Protein AF-A0A7V7E9G3-F1 (afdb_monomer_lite)

Foldseek 3Di:
DFPDDDDPVPDPPDPVLSVLVVVLSVLNRVLVVCVVVVHDPVVNVVSVVVSVVSVVVSVVVVVVVCVVVVNPPD

Radius of gyration: 14.63 Å; chains: 1; bounding box: 33×21×40 Å

Sequence (74 aa):
MPLLQWESLYSVGNEVLDGDHQGLFADLNELWRQIEQQAEAVDLLTALAQVQLSMEAHFTREEDVLRRLNYPLT

Secondary structure (DSSP, 8-state):
--S----GGG--S-HHHHHHHHHHHHHHHHHHHHHHTT--HHHHHHHHHHHHHHHHHHHHHHHHHHHHTT-TT-

pLDDT: mean 95.63, std 6.32, range [56.72, 98.44]

Structure (mmCIF, N/CA/C/O backbone):
data_AF-A0A7V7E9G3-F1
#
_entry.id   AF-A0A7V7E9G3-F1
#
loop_
_atom_site.group_PDB
_atom_site.id
_atom_site.type_symbol
_atom_site.label_atom_id
_atom_site.label_alt_id
_atom_site.label_comp_id
_atom_site.label_asym_id
_atom_site.label_entity_id
_atom_site.label_seq_id
_atom_site.pdbx_PDB_ins_code
_atom_site.Cartn_x
_atom_site.Cartn_y
_atom_site.Cartn_z
_atom_site.occupancy
_atom_site.B_iso_or_equiv
_atom_site.auth_seq_id
_atom_site.auth_comp_id
_atom_site.auth_asym_id
_atom_site.auth_atom_id
_atom_site.pdbx_PDB_model_num
ATOM 1 N N . MET A 1 1 ? -15.365 -7.628 6.550 1.00 77.75 1 MET A N 1
ATOM 2 C CA . MET A 1 1 ? -15.077 -7.877 5.111 1.00 77.75 1 MET A CA 1
ATOM 3 C C . MET A 1 1 ? -13.757 -7.190 4.806 1.00 77.75 1 MET A C 1
ATOM 5 O O . MET A 1 1 ? -13.503 -6.192 5.470 1.00 77.75 1 MET A O 1
ATOM 9 N N . PRO A 1 2 ? -12.906 -7.682 3.890 1.00 88.12 2 PRO A N 1
ATOM 10 C CA . PRO A 1 2 ? -11.694 -6.939 3.558 1.00 88.12 2 PRO A CA 1
ATOM 11 C C . PRO A 1 2 ? -12.076 -5.611 2.887 1.00 88.12 2 PRO A C 1
ATOM 13 O O . PRO A 1 2 ? -13.021 -5.574 2.096 1.00 88.12 2 PRO A O 1
ATOM 16 N N . LEU A 1 3 ? -11.358 -4.541 3.224 1.00 95.50 3 LEU A N 1
ATOM 17 C CA . LEU A 1 3 ? -11.488 -3.228 2.589 1.00 95.50 3 LEU A CA 1
ATOM 18 C C . LEU A 1 3 ? -11.089 -3.290 1.112 1.00 95.50 3 LEU A C 1
ATOM 20 O O . LEU A 1 3 ? -11.736 -2.681 0.265 1.00 95.50 3 LEU A O 1
ATOM 24 N N . LEU A 1 4 ? -10.026 -4.039 0.821 1.00 97.06 4 LEU A N 1
ATOM 25 C CA . LEU A 1 4 ? -9.426 -4.201 -0.496 1.00 97.06 4 LEU A CA 1
ATOM 26 C C . LEU A 1 4 ? -9.320 -5.682 -0.848 1.00 97.06 4 LEU A C 1
ATOM 28 O O . LEU A 1 4 ? -8.962 -6.512 -0.013 1.00 97.06 4 LEU A O 1
ATOM 32 N N . GLN A 1 5 ? -9.580 -6.020 -2.105 1.00 97.00 5 GLN A N 1
ATOM 33 C CA . GLN A 1 5 ? -9.332 -7.355 -2.642 1.00 97.00 5 GLN A CA 1
ATOM 34 C C . GLN A 1 5 ? -8.398 -7.233 -3.834 1.00 97.00 5 GLN A C 1
ATOM 36 O O . GLN A 1 5 ? -8.574 -6.358 -4.676 1.00 97.00 5 GLN A O 1
ATOM 41 N N . TRP A 1 6 ? -7.382 -8.092 -3.875 1.00 97.50 6 TRP A N 1
ATOM 42 C CA . TRP A 1 6 ? -6.480 -8.141 -5.013 1.00 97.50 6 TRP A CA 1
ATOM 43 C C . TRP A 1 6 ? -7.208 -8.708 -6.232 1.00 97.50 6 TRP A C 1
ATOM 45 O O . TRP A 1 6 ? -7.833 -9.766 -6.163 1.00 97.50 6 TRP A O 1
ATOM 55 N N . GLU A 1 7 ? -7.075 -8.019 -7.356 1.00 97.31 7 GLU A N 1
ATOM 56 C CA . GLU A 1 7 ? -7.595 -8.414 -8.656 1.00 97.31 7 GLU A CA 1
ATOM 57 C C . GLU A 1 7 ? -6.476 -8.341 -9.693 1.00 97.31 7 GLU A C 1
ATOM 59 O O . GLU A 1 7 ? -5.542 -7.546 -9.572 1.00 97.31 7 GLU A O 1
ATOM 64 N N . SER A 1 8 ? -6.588 -9.130 -10.763 1.00 96.06 8 SER A N 1
ATOM 65 C CA . SER A 1 8 ? -5.580 -9.165 -11.829 1.00 96.06 8 SER A CA 1
ATOM 66 C C . SER A 1 8 ? -5.366 -7.815 -12.521 1.00 96.06 8 SER A C 1
ATOM 68 O O . SER A 1 8 ? -4.340 -7.636 -13.165 1.00 96.06 8 SER A O 1
ATOM 70 N N . LEU A 1 9 ? -6.311 -6.873 -12.403 1.00 97.69 9 LEU A N 1
ATOM 71 C CA . LEU A 1 9 ? -6.190 -5.531 -12.985 1.00 97.69 9 LEU A CA 1
ATOM 72 C C . LEU A 1 9 ? -5.052 -4.716 -12.352 1.00 97.69 9 LEU A C 1
ATOM 74 O O . LEU A 1 9 ? -4.506 -3.842 -13.016 1.00 97.69 9 LEU A O 1
ATOM 78 N N . TYR A 1 10 ? -4.703 -4.994 -11.092 1.00 97.44 10 TYR A N 1
ATOM 79 C CA . TYR A 1 10 ? -3.655 -4.269 -10.369 1.00 97.44 10 TYR A CA 1
ATOM 80 C C . TYR A 1 10 ? -2.248 -4.792 -10.668 1.00 97.44 10 TYR A C 1
ATOM 82 O O . TYR A 1 10 ? -1.276 -4.128 -10.325 1.00 97.44 10 TYR A O 1
ATOM 90 N N . SER A 1 11 ? -2.133 -5.963 -11.303 1.00 97.81 11 SER A N 1
ATOM 91 C CA . SER A 1 11 ? -0.839 -6.532 -11.669 1.00 97.81 11 SER A CA 1
ATOM 92 C C . SER A 1 11 ? -0.121 -5.639 -12.677 1.00 97.81 11 SER A C 1
ATOM 94 O O . SER A 1 11 ? -0.687 -5.245 -13.700 1.00 97.81 11 SER A O 1
ATOM 96 N N . VAL A 1 12 ? 1.158 -5.379 -12.415 1.00 96.19 12 VAL A N 1
ATOM 97 C CA . VAL A 1 12 ? 2.071 -4.687 -13.336 1.00 96.19 12 VAL A CA 1
ATOM 98 C C . VAL A 1 12 ? 2.924 -5.670 -14.145 1.00 96.19 12 VAL A C 1
ATOM 100 O O . VAL A 1 12 ? 3.841 -5.267 -14.862 1.00 96.19 12 VAL A O 1
ATOM 103 N N . GLY A 1 13 ? 2.636 -6.973 -14.048 1.00 96.12 13 GLY A 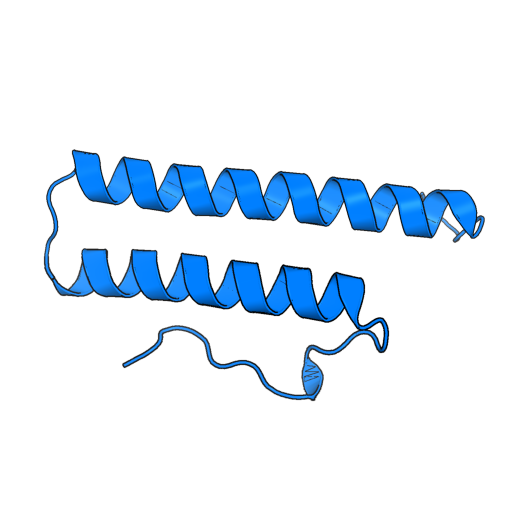N 1
ATOM 104 C CA . GLY A 1 13 ? 3.353 -8.031 -14.763 1.00 96.12 13 GLY A CA 1
ATOM 105 C C . GLY A 1 13 ? 4.754 -8.321 -14.215 1.00 96.12 13 GLY A C 1
ATOM 106 O O . GLY A 1 13 ? 5.537 -9.006 -14.873 1.00 96.12 13 GLY A O 1
ATOM 107 N N . ASN A 1 14 ? 5.081 -7.810 -13.026 1.00 95.50 14 ASN A N 1
ATOM 108 C CA . ASN A 1 14 ? 6.316 -8.107 -12.313 1.00 95.50 14 ASN A CA 1
ATOM 109 C C . ASN A 1 14 ? 5.965 -8.769 -10.980 1.00 95.50 14 ASN A C 1
ATOM 111 O O . ASN A 1 14 ? 5.492 -8.098 -10.071 1.00 95.50 14 ASN A O 1
ATOM 115 N N . GLU A 1 15 ? 6.239 -10.070 -10.854 1.00 96.44 15 GLU A N 1
ATOM 116 C CA . GLU A 1 15 ? 5.848 -10.872 -9.683 1.00 96.44 15 GLU A CA 1
ATOM 117 C C . GLU A 1 15 ? 6.351 -10.304 -8.348 1.00 96.44 15 GLU A C 1
ATOM 119 O O . GLU A 1 15 ? 5.681 -10.444 -7.328 1.00 96.44 15 GLU A O 1
ATOM 124 N N . VAL A 1 16 ? 7.517 -9.648 -8.340 1.00 95.62 16 VAL A N 1
ATOM 125 C CA . VAL A 1 16 ? 8.071 -9.049 -7.120 1.00 95.62 16 VAL A CA 1
ATOM 126 C C . VAL A 1 16 ? 7.283 -7.800 -6.728 1.00 95.62 16 VAL A C 1
ATOM 128 O O . VAL A 1 16 ? 6.944 -7.644 -5.560 1.00 95.62 16 VAL A O 1
ATOM 131 N N . LEU A 1 17 ? 6.971 -6.929 -7.692 1.00 96.69 17 LEU A N 1
ATOM 132 C CA . LEU A 1 17 ? 6.201 -5.707 -7.430 1.00 96.69 17 LEU A CA 1
ATOM 133 C C . LEU A 1 17 ? 4.737 -6.024 -7.103 1.00 96.69 17 LEU A C 1
ATOM 135 O O . LEU A 1 17 ? 4.189 -5.461 -6.162 1.00 96.69 17 LEU A O 1
ATOM 139 N N . ASP A 1 18 ? 4.146 -6.995 -7.801 1.00 98.00 18 ASP A N 1
ATOM 140 C CA . ASP A 1 18 ? 2.801 -7.495 -7.503 1.00 98.00 18 ASP A CA 1
ATOM 141 C C . ASP A 1 18 ? 2.737 -8.111 -6.094 1.00 98.00 18 ASP A C 1
ATOM 143 O O . ASP A 1 18 ? 1.739 -7.964 -5.389 1.00 98.00 18 ASP A O 1
ATOM 147 N 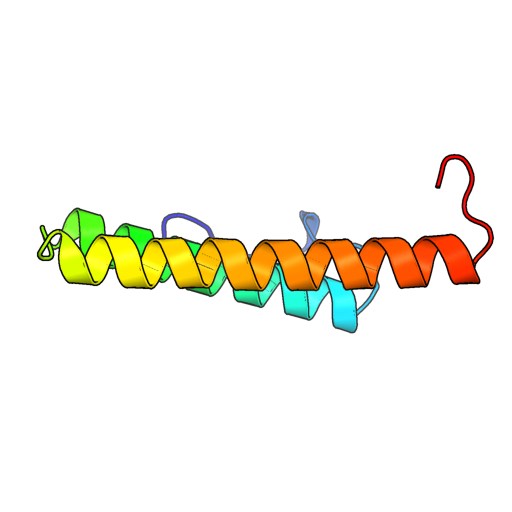N . GLY A 1 19 ? 3.808 -8.789 -5.664 1.00 97.81 19 GLY A N 1
ATOM 148 C CA . GLY A 1 19 ? 3.950 -9.294 -4.299 1.00 97.81 19 GLY A CA 1
ATOM 149 C C . GLY A 1 19 ? 3.985 -8.172 -3.258 1.00 97.81 19 GLY A C 1
ATOM 150 O O . GLY A 1 19 ? 3.297 -8.266 -2.240 1.00 97.81 19 GLY A O 1
ATOM 151 N N . ASP A 1 20 ? 4.722 -7.090 -3.531 1.00 97.88 20 ASP A N 1
ATOM 152 C CA . ASP A 1 20 ? 4.742 -5.904 -2.668 1.00 97.88 20 ASP A CA 1
ATOM 153 C C . ASP A 1 20 ? 3.343 -5.250 -2.590 1.00 97.88 20 ASP A C 1
ATOM 155 O O . ASP A 1 20 ? 2.878 -4.920 -1.495 1.00 97.88 20 ASP A O 1
ATOM 159 N N . HIS A 1 21 ? 2.617 -5.129 -3.712 1.00 98.25 21 HIS A N 1
ATOM 160 C CA . HIS A 1 21 ? 1.245 -4.599 -3.713 1.00 98.25 21 HIS A CA 1
ATOM 161 C C . HIS A 1 21 ? 0.276 -5.475 -2.912 1.00 98.25 21 HIS A C 1
ATOM 163 O O . HIS A 1 21 ? -0.514 -4.960 -2.121 1.00 98.25 21 HIS A O 1
ATOM 169 N N . GLN A 1 22 ? 0.334 -6.799 -3.080 1.00 97.81 22 GLN A N 1
ATOM 170 C CA . GLN A 1 22 ? -0.493 -7.735 -2.311 1.00 97.81 22 GLN A CA 1
ATOM 171 C C . GLN A 1 22 ? -0.197 -7.651 -0.808 1.00 97.81 22 GLN A C 1
ATOM 173 O O . GLN A 1 22 ? -1.126 -7.707 0.001 1.00 97.81 22 GLN A O 1
ATOM 178 N N . GLY A 1 23 ? 1.075 -7.470 -0.434 1.00 97.62 23 GLY A N 1
ATOM 179 C CA . GLY A 1 23 ? 1.483 -7.202 0.944 1.00 97.62 23 GLY A CA 1
ATOM 180 C C . GLY A 1 23 ? 0.847 -5.923 1.492 1.00 97.62 23 GLY A C 1
ATOM 181 O O . GLY A 1 23 ? 0.207 -5.957 2.541 1.00 97.62 23 GLY A O 1
ATOM 182 N N . LEU A 1 24 ? 0.911 -4.823 0.737 1.00 98.06 24 LEU A N 1
ATOM 183 C CA . LEU A 1 24 ? 0.275 -3.559 1.121 1.00 98.06 24 LEU A CA 1
ATOM 184 C C . LEU A 1 24 ? -1.251 -3.696 1.275 1.00 98.06 24 LEU A C 1
ATOM 186 O O . LEU A 1 24 ? -1.835 -3.136 2.202 1.00 98.06 24 LEU A O 1
ATOM 190 N N . PHE A 1 25 ? -1.908 -4.474 0.409 1.00 98.12 25 PHE A N 1
ATOM 191 C CA . PHE A 1 25 ? -3.339 -4.774 0.535 1.00 98.12 25 PHE A CA 1
ATOM 192 C C . PHE A 1 25 ? -3.635 -5.541 1.828 1.00 98.12 25 PHE A C 1
ATOM 194 O O . PHE A 1 25 ? -4.638 -5.262 2.487 1.00 98.12 25 PHE A O 1
ATOM 201 N N . ALA A 1 26 ? -2.785 -6.499 2.202 1.00 97.88 26 ALA A N 1
ATOM 202 C CA . ALA A 1 26 ? -2.927 -7.236 3.451 1.00 97.88 26 ALA A CA 1
ATOM 203 C C . ALA A 1 26 ? -2.781 -6.312 4.672 1.00 97.88 26 ALA A C 1
ATOM 205 O O . ALA A 1 26 ? -3.641 -6.348 5.553 1.00 97.88 26 ALA A O 1
ATOM 206 N N . ASP A 1 27 ? -1.779 -5.430 4.680 1.00 98.25 27 ASP A N 1
ATOM 207 C CA . ASP A 1 27 ? -1.555 -4.475 5.774 1.00 98.25 27 ASP A CA 1
ATOM 208 C C . ASP A 1 27 ? -2.721 -3.481 5.917 1.00 98.25 27 ASP A C 1
ATOM 210 O O . ASP A 1 27 ? -3.204 -3.224 7.021 1.00 98.25 27 ASP A O 1
ATOM 214 N N . LEU A 1 28 ? -3.242 -2.967 4.797 1.00 98.31 28 LEU A N 1
ATOM 215 C CA . LEU A 1 28 ? -4.407 -2.074 4.788 1.00 98.31 28 LEU A CA 1
ATOM 216 C C . LEU A 1 28 ? -5.685 -2.778 5.256 1.00 98.31 28 LEU A C 1
ATOM 218 O O . LEU A 1 28 ? -6.4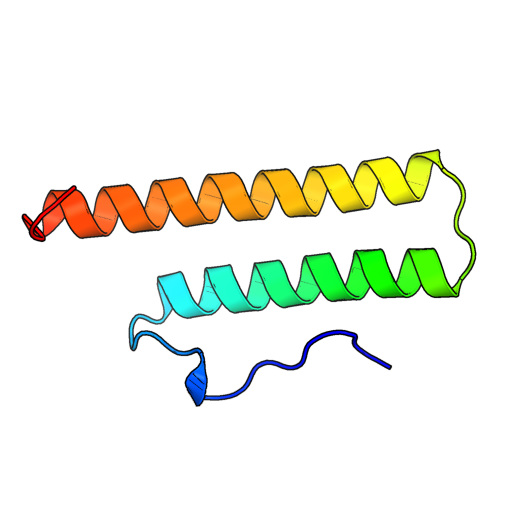91 -2.188 5.978 1.00 98.31 28 LEU A O 1
ATOM 222 N N . ASN A 1 29 ? -5.877 -4.039 4.869 1.00 98.31 29 ASN A N 1
ATOM 223 C CA . ASN A 1 29 ? -7.003 -4.843 5.335 1.00 98.31 29 ASN A CA 1
ATOM 224 C C . ASN A 1 29 ? -6.919 -5.142 6.832 1.00 98.31 29 ASN A C 1
ATOM 226 O O . ASN A 1 29 ? -7.950 -5.162 7.505 1.00 98.31 29 ASN A O 1
ATOM 230 N N . GLU A 1 30 ? -5.717 -5.360 7.357 1.00 97.75 30 GLU A N 1
ATOM 231 C CA . GLU A 1 30 ? -5.497 -5.565 8.784 1.00 97.75 30 GLU A CA 1
ATOM 232 C C . GLU A 1 30 ? -5.770 -4.283 9.578 1.00 97.75 30 GLU A C 1
ATOM 234 O O . GLU A 1 30 ? -6.522 -4.319 10.553 1.00 97.75 30 GLU A O 1
ATOM 239 N N . LEU A 1 31 ? -5.265 -3.134 9.118 1.00 98.25 31 LEU A N 1
ATOM 240 C CA . LEU A 1 31 ? -5.602 -1.835 9.703 1.00 98.25 31 LEU A CA 1
ATOM 241 C C . LEU A 1 31 ? -7.120 -1.598 9.689 1.00 98.25 31 LEU A C 1
ATOM 243 O O . LEU A 1 31 ? -7.702 -1.227 10.708 1.00 98.25 31 LEU A O 1
ATOM 247 N N . TRP A 1 32 ? -7.784 -1.865 8.560 1.00 98.12 32 TRP A N 1
ATOM 248 C CA . TRP A 1 32 ? -9.239 -1.753 8.452 1.00 98.12 32 TRP A CA 1
ATOM 249 C C . TRP A 1 32 ? -9.966 -2.648 9.457 1.00 98.12 32 TRP A C 1
ATOM 251 O O . TRP A 1 32 ? -10.872 -2.191 10.153 1.00 98.12 32 TRP A O 1
ATOM 261 N N . ARG A 1 33 ? -9.540 -3.907 9.584 1.00 97.81 33 ARG A N 1
ATOM 262 C CA . ARG A 1 33 ? -10.104 -4.858 10.546 1.00 97.81 33 ARG A CA 1
ATOM 263 C C . ARG A 1 33 ? -9.978 -4.343 11.980 1.00 97.81 33 ARG A C 1
ATOM 265 O O . ARG A 1 33 ? -10.920 -4.486 12.757 1.00 97.81 33 ARG A O 1
ATOM 272 N N . GLN A 1 34 ? -8.843 -3.746 12.338 1.00 98.06 34 GLN A N 1
ATOM 273 C CA . GLN A 1 34 ? -8.635 -3.161 13.665 1.00 98.06 34 GLN A CA 1
ATOM 274 C C . GLN A 1 34 ? -9.534 -1.939 13.904 1.00 98.06 34 GLN A C 1
ATOM 276 O O . GLN A 1 34 ? -10.099 -1.803 14.989 1.00 98.06 34 GLN A O 1
ATOM 281 N N . ILE A 1 35 ? -9.742 -1.101 12.883 1.00 97.62 35 ILE A N 1
ATOM 282 C CA . ILE A 1 35 ? -10.691 0.022 12.938 1.00 97.62 35 ILE A CA 1
ATOM 283 C C . ILE A 1 35 ? -12.124 -0.489 13.150 1.00 97.62 35 ILE A C 1
ATOM 285 O O . ILE A 1 35 ? -12.818 -0.001 14.042 1.00 97.62 35 ILE A O 1
ATOM 289 N N . GLU A 1 36 ? -12.565 -1.498 12.388 1.00 97.88 36 GLU A N 1
ATOM 290 C CA . GLU A 1 36 ? -13.901 -2.102 12.538 1.00 97.88 36 GLU A CA 1
ATOM 291 C C . GLU A 1 36 ? -14.118 -2.692 13.941 1.00 97.88 36 GLU A C 1
ATOM 293 O O . GLU A 1 36 ? -15.232 -2.668 14.466 1.00 97.88 36 GLU A O 1
ATOM 298 N N . GLN A 1 37 ? -13.052 -3.202 14.560 1.00 97.25 37 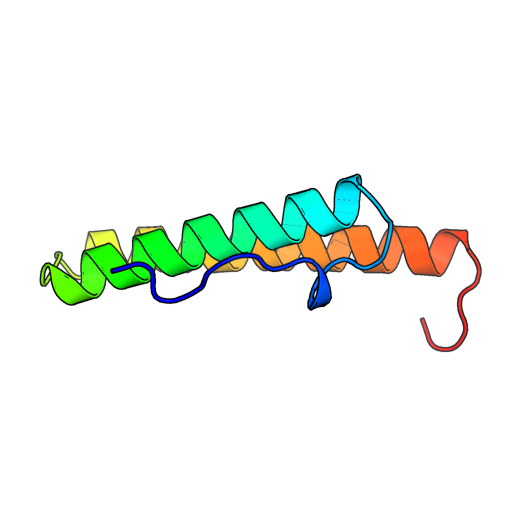GLN A N 1
ATOM 299 C CA . GLN A 1 37 ? -13.079 -3.780 15.904 1.00 97.25 37 GLN A CA 1
ATOM 300 C C . GLN A 1 37 ? -12.903 -2.759 17.028 1.00 97.25 37 GLN A C 1
ATOM 302 O O . GLN A 1 37 ? -12.926 -3.156 18.190 1.00 97.25 37 GLN A O 1
ATOM 307 N N . GLN A 1 38 ? -12.765 -1.470 16.701 1.00 97.81 38 GLN A N 1
ATOM 308 C CA . GLN A 1 38 ? -12.516 -0.406 17.677 1.00 97.81 38 GLN A CA 1
ATOM 309 C C . GLN A 1 38 ? -11.284 -0.711 18.542 1.00 97.81 38 GLN A C 1
ATOM 311 O O . GLN A 1 38 ? -11.322 -0.561 19.762 1.00 97.81 38 GLN A O 1
ATOM 316 N N . ALA A 1 39 ? -10.208 -1.181 17.902 1.00 97.88 39 ALA A N 1
ATOM 317 C CA . ALA A 1 39 ? -8.942 -1.440 18.573 1.00 97.88 39 ALA A CA 1
ATOM 318 C C . ALA A 1 39 ? -8.405 -0.180 19.267 1.00 97.88 39 ALA A C 1
ATOM 320 O O . ALA A 1 39 ? -8.733 0.956 18.905 1.00 97.88 39 ALA A O 1
ATOM 321 N N . GLU A 1 40 ? -7.549 -0.392 20.262 1.00 98.38 40 GLU A N 1
ATOM 322 C CA . GLU A 1 40 ? -6.925 0.697 20.998 1.00 98.38 40 GLU A CA 1
ATOM 323 C C . GLU A 1 40 ? -6.044 1.547 20.076 1.00 98.38 40 GLU A C 1
ATOM 325 O O . GLU A 1 40 ? -5.459 1.069 19.101 1.00 98.38 40 GLU A O 1
ATOM 330 N N . ALA A 1 41 ? -5.893 2.828 20.417 1.00 97.88 41 ALA A N 1
ATOM 331 C CA . ALA A 1 41 ? -5.125 3.768 19.600 1.00 97.88 41 ALA A CA 1
ATOM 332 C C . ALA A 1 41 ? -3.675 3.307 19.358 1.00 97.88 41 ALA A C 1
ATOM 334 O O . ALA A 1 41 ? -3.114 3.583 18.301 1.00 97.88 41 ALA A O 1
ATOM 335 N N . VAL A 1 42 ? -3.072 2.597 20.318 1.00 98.00 42 VAL A N 1
ATOM 336 C CA . VAL A 1 42 ? -1.711 2.060 20.179 1.00 98.00 42 VAL A CA 1
ATOM 337 C C . VAL A 1 42 ? -1.622 0.991 19.088 1.00 98.00 42 VAL A C 1
ATOM 339 O O . VAL A 1 42 ? -0.695 1.040 18.284 1.00 98.00 42 VAL A O 1
ATOM 342 N N . ASP A 1 43 ? -2.607 0.097 19.000 1.00 97.81 43 ASP A N 1
ATOM 343 C CA . ASP A 1 43 ? -2.631 -0.975 18.002 1.00 97.81 43 ASP A CA 1
ATOM 344 C C . ASP A 1 43 ? -2.840 -0.391 16.602 1.00 97.81 43 ASP A C 1
ATOM 346 O O . ASP A 1 43 ? -2.105 -0.718 15.669 1.00 97.81 43 ASP A O 1
ATOM 350 N N . LEU A 1 44 ? -3.758 0.577 16.484 1.00 98.31 44 LEU A N 1
ATOM 351 C CA . LEU A 1 44 ? -4.000 1.307 15.238 1.00 98.31 44 LEU A CA 1
ATOM 352 C C . LEU A 1 44 ? -2.750 2.047 14.749 1.00 98.31 44 LEU A C 1
ATOM 354 O O . LEU A 1 44 ? -2.456 2.040 13.554 1.00 98.31 44 LEU A O 1
ATOM 358 N N . LEU A 1 45 ? -1.993 2.670 15.659 1.00 98.38 45 LEU A N 1
ATOM 359 C CA . LEU A 1 45 ? -0.730 3.328 15.321 1.00 98.38 45 LEU A CA 1
ATOM 360 C C . LEU A 1 45 ? 0.331 2.321 14.868 1.00 98.38 45 LEU A C 1
ATOM 362 O O . LEU A 1 45 ? 1.065 2.606 13.924 1.00 98.38 45 LEU A O 1
ATOM 366 N N . THR A 1 46 ? 0.404 1.147 15.496 1.00 98.31 46 THR A N 1
ATOM 367 C CA . THR A 1 46 ? 1.305 0.072 15.064 1.00 98.31 46 THR A CA 1
ATOM 368 C C . THR A 1 46 ? 0.940 -0.441 13.671 1.00 98.31 46 THR A C 1
ATOM 370 O O . THR A 1 46 ? 1.824 -0.555 12.822 1.00 98.31 46 THR A O 1
ATOM 373 N N . ALA A 1 47 ? -0.341 -0.692 13.398 1.00 98.00 47 ALA A N 1
ATOM 374 C CA . ALA A 1 47 ? -0.799 -1.119 12.077 1.00 98.00 47 ALA A CA 1
ATOM 375 C C . ALA A 1 47 ? -0.548 -0.045 11.005 1.00 98.00 47 ALA A C 1
ATOM 377 O O . ALA A 1 47 ? -0.073 -0.354 9.914 1.00 98.00 47 ALA A O 1
ATOM 378 N N . LEU A 1 48 ? -0.782 1.231 11.323 1.00 98.44 48 LEU A N 1
ATOM 379 C CA . LEU A 1 48 ? -0.481 2.338 10.415 1.00 98.44 48 LEU A CA 1
ATOM 380 C C . LEU A 1 48 ? 1.024 2.462 10.128 1.00 98.44 48 LEU A C 1
ATOM 382 O O . LEU A 1 48 ? 1.411 2.681 8.982 1.00 98.44 48 LEU A O 1
ATOM 386 N N . ALA A 1 49 ? 1.875 2.290 11.142 1.00 98.38 49 ALA A N 1
ATOM 387 C CA . ALA A 1 49 ? 3.325 2.289 10.961 1.00 98.38 49 ALA A CA 1
ATOM 388 C C . ALA A 1 49 ? 3.784 1.134 10.056 1.00 98.38 49 ALA A C 1
ATOM 390 O O . ALA A 1 49 ? 4.679 1.324 9.234 1.00 98.38 49 ALA A O 1
ATOM 391 N N . GLN A 1 50 ? 3.145 -0.037 10.160 1.00 98.25 50 GLN A N 1
ATOM 392 C CA . GLN A 1 50 ? 3.413 -1.167 9.270 1.00 98.25 50 GLN A CA 1
ATOM 393 C C . GLN A 1 50 ? 3.043 -0.841 7.816 1.00 98.25 50 GLN A C 1
ATOM 395 O O . GLN A 1 50 ? 3.863 -1.052 6.926 1.00 98.25 50 GLN A O 1
ATOM 400 N N . VAL A 1 51 ? 1.863 -0.255 7.579 1.00 98.38 51 VAL A N 1
ATOM 401 C CA . VAL A 1 51 ? 1.445 0.205 6.241 1.00 98.38 51 VAL A CA 1
ATOM 402 C C . VAL A 1 51 ? 2.456 1.199 5.663 1.00 98.38 51 VAL A C 1
ATOM 404 O O . VAL A 1 51 ? 2.850 1.072 4.503 1.00 98.38 51 VAL A O 1
ATOM 407 N N . GLN A 1 52 ? 2.902 2.174 6.463 1.00 98.44 52 GLN A N 1
ATOM 408 C CA . GLN A 1 52 ? 3.906 3.149 6.034 1.00 98.44 52 GLN A CA 1
ATOM 409 C C . GLN A 1 52 ? 5.219 2.459 5.636 1.00 98.44 52 GLN A C 1
ATOM 411 O O . GLN A 1 52 ? 5.737 2.726 4.553 1.00 98.44 52 GLN A O 1
ATOM 416 N N . LEU A 1 53 ? 5.730 1.552 6.473 1.00 97.94 53 LEU A N 1
ATOM 417 C CA . LEU A 1 53 ? 6.980 0.837 6.217 1.00 97.94 53 LEU A CA 1
ATOM 418 C C . LEU A 1 53 ? 6.909 0.003 4.927 1.00 97.94 53 LEU A C 1
ATOM 420 O O . LEU A 1 53 ? 7.829 0.045 4.108 1.00 97.94 53 LEU A O 1
ATOM 424 N N . SER A 1 54 ? 5.809 -0.728 4.729 1.00 96.69 54 SER A N 1
ATOM 425 C CA . SER A 1 54 ? 5.571 -1.523 3.520 1.00 96.69 54 SER A CA 1
ATOM 426 C C . SER A 1 54 ? 5.515 -0.643 2.270 1.00 96.69 54 SER A C 1
ATOM 428 O O . SER A 1 54 ? 6.103 -0.987 1.245 1.00 96.69 54 SER A O 1
ATOM 430 N N . MET A 1 55 ? 4.873 0.525 2.358 1.00 97.50 55 MET A N 1
ATOM 431 C CA . MET A 1 55 ? 4.762 1.465 1.242 1.00 97.50 55 MET A CA 1
ATOM 432 C C . MET A 1 55 ? 6.104 2.126 0.885 1.00 97.50 55 MET A C 1
ATOM 434 O O . MET A 1 55 ? 6.449 2.210 -0.291 1.00 97.50 55 MET A O 1
ATOM 438 N N . GLU A 1 56 ? 6.902 2.532 1.876 1.00 98.19 56 GLU A N 1
ATOM 439 C CA . GLU A 1 56 ? 8.255 3.065 1.651 1.00 98.19 56 GLU A CA 1
ATOM 440 C C . GLU A 1 56 ? 9.179 2.023 0.999 1.00 98.19 56 GLU A C 1
ATOM 442 O O . GLU A 1 56 ? 9.913 2.333 0.054 1.00 98.19 56 GLU A O 1
ATOM 447 N N . ALA A 1 57 ? 9.125 0.773 1.471 1.00 96.50 57 ALA A N 1
ATOM 448 C CA . ALA A 1 57 ? 9.902 -0.325 0.904 1.00 96.50 57 ALA A CA 1
ATOM 449 C C . ALA A 1 57 ? 9.496 -0.627 -0.547 1.00 96.50 57 ALA A C 1
ATOM 451 O O . ALA A 1 57 ? 10.366 -0.818 -1.402 1.00 96.50 57 ALA A O 1
ATOM 452 N N . HIS A 1 58 ? 8.191 -0.625 -0.825 1.00 97.75 58 HIS A N 1
ATOM 453 C CA . HIS A 1 58 ? 7.638 -0.812 -2.159 1.00 97.75 58 HIS A CA 1
ATOM 454 C C . HIS A 1 58 ? 8.117 0.274 -3.136 1.00 97.75 58 HIS A C 1
ATOM 456 O O . HIS A 1 58 ? 8.726 -0.056 -4.156 1.00 97.75 58 HIS A O 1
ATOM 462 N N . PHE A 1 59 ? 7.945 1.558 -2.798 1.00 97.19 59 PHE A N 1
ATOM 463 C CA . PHE A 1 59 ? 8.389 2.660 -3.662 1.00 97.19 59 PHE A CA 1
ATOM 464 C C . PHE A 1 59 ? 9.897 2.636 -3.897 1.00 97.19 59 PHE A C 1
ATOM 466 O O . PHE A 1 59 ? 10.347 2.758 -5.033 1.00 97.19 59 PHE A O 1
ATOM 473 N N . THR A 1 60 ? 10.687 2.372 -2.853 1.00 97.00 60 THR A N 1
ATOM 474 C CA . THR A 1 60 ? 12.146 2.246 -2.989 1.00 97.00 60 THR A CA 1
ATOM 475 C C . THR A 1 60 ? 12.522 1.165 -4.006 1.00 97.00 60 THR A C 1
ATOM 477 O O . THR A 1 60 ? 13.453 1.343 -4.800 1.00 97.00 60 THR A O 1
ATOM 480 N N . ARG A 1 61 ? 11.809 0.031 -3.994 1.00 96.31 61 ARG A N 1
ATOM 481 C CA . ARG A 1 61 ? 12.045 -1.071 -4.929 1.00 96.31 61 ARG A CA 1
ATOM 482 C C . ARG A 1 61 ? 11.616 -0.708 -6.347 1.00 96.31 61 ARG A C 1
ATOM 484 O O . ARG A 1 61 ? 12.384 -0.961 -7.274 1.00 96.31 61 ARG A O 1
ATOM 491 N N . GLU A 1 62 ? 10.436 -0.118 -6.522 1.00 96.56 62 GLU A N 1
ATOM 492 C CA . GLU A 1 62 ? 9.959 0.337 -7.831 1.00 96.56 62 GLU A CA 1
ATOM 493 C C . GLU A 1 62 ? 10.926 1.348 -8.450 1.00 96.56 62 GLU A C 1
ATOM 495 O O . GLU A 1 62 ? 11.378 1.158 -9.577 1.00 96.56 62 GLU A O 1
ATOM 500 N N . GLU A 1 63 ? 11.334 2.365 -7.696 1.00 96.00 63 GLU A N 1
ATOM 501 C CA . GLU A 1 63 ? 12.282 3.380 -8.155 1.00 96.00 63 GLU A CA 1
ATOM 502 C C . GLU A 1 63 ? 13.639 2.777 -8.543 1.00 96.00 63 GLU A C 1
ATOM 504 O O . GLU A 1 63 ? 14.239 3.193 -9.533 1.00 96.00 63 GLU A O 1
ATOM 509 N N . ASP A 1 64 ? 14.148 1.795 -7.790 1.00 94.75 64 ASP A N 1
ATOM 510 C CA . ASP A 1 64 ? 15.389 1.087 -8.135 1.00 94.75 64 ASP A CA 1
ATOM 511 C C . ASP A 1 64 ? 15.240 0.272 -9.428 1.00 94.75 64 ASP A C 1
ATOM 513 O O . ASP A 1 64 ? 16.122 0.319 -10.290 1.00 94.75 64 ASP A O 1
ATOM 517 N N . VAL A 1 65 ? 14.115 -0.427 -9.611 1.00 93.75 65 VAL A N 1
ATOM 518 C CA . VAL A 1 65 ? 13.811 -1.154 -10.854 1.00 93.75 65 VAL A CA 1
ATOM 519 C C . VAL A 1 65 ? 13.737 -0.189 -12.036 1.00 93.75 65 VAL A C 1
ATOM 521 O O . VAL A 1 65 ? 14.410 -0.406 -13.046 1.00 93.75 65 VAL A O 1
ATOM 524 N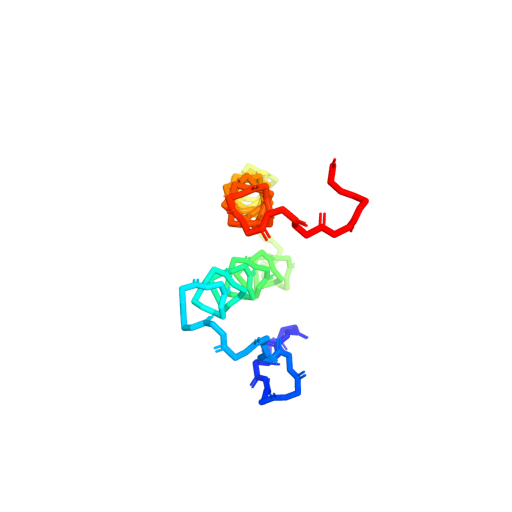 N . LEU A 1 66 ? 12.977 0.898 -11.909 1.00 93.62 66 LEU A N 1
ATOM 525 C CA . LEU A 1 66 ? 12.794 1.880 -12.974 1.00 93.62 66 LEU A CA 1
ATOM 526 C C . LEU A 1 66 ? 14.122 2.568 -13.341 1.00 93.62 66 LEU A C 1
ATOM 528 O O . LEU A 1 66 ? 14.452 2.655 -14.527 1.00 93.62 66 LEU A O 1
ATOM 532 N N . ARG A 1 67 ? 14.942 2.955 -12.349 1.00 94.56 67 ARG A N 1
ATOM 533 C CA . ARG A 1 67 ? 16.282 3.529 -12.580 1.00 94.56 67 ARG A CA 1
ATOM 534 C C . ARG A 1 67 ? 17.208 2.558 -13.311 1.00 94.56 67 ARG A C 1
ATOM 536 O O . ARG A 1 67 ? 17.885 2.953 -14.257 1.00 94.56 67 ARG A O 1
ATOM 543 N N . ARG A 1 68 ? 17.232 1.276 -12.924 1.00 93.69 68 ARG A N 1
ATOM 544 C CA . ARG A 1 68 ? 18.065 0.248 -13.586 1.00 93.69 68 ARG A CA 1
ATOM 545 C C . ARG A 1 68 ? 17.675 0.007 -15.041 1.00 93.69 68 ARG A C 1
ATOM 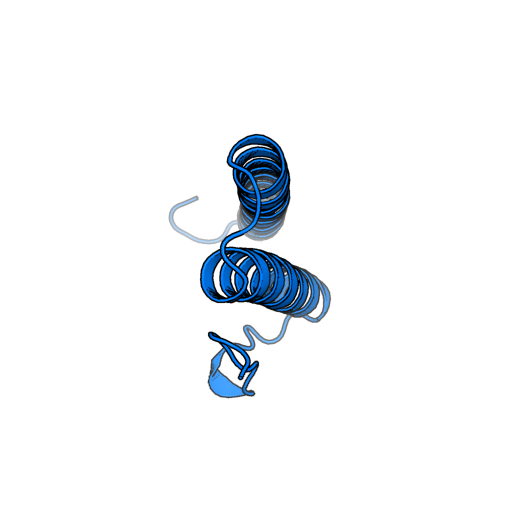547 O O . ARG A 1 68 ? 18.531 -0.350 -15.847 1.00 93.69 68 ARG A O 1
ATOM 554 N N . LEU A 1 69 ? 16.402 0.202 -15.370 1.00 93.00 69 LEU A N 1
ATOM 555 C CA . LEU A 1 69 ? 15.880 0.066 -16.727 1.00 93.00 69 LEU A CA 1
ATOM 556 C C . LEU A 1 69 ? 16.021 1.350 -17.562 1.00 93.00 69 LEU A C 1
ATOM 558 O O . LEU A 1 69 ? 15.660 1.334 -18.737 1.00 93.00 69 LEU A O 1
ATOM 562 N N . ASN A 1 70 ? 16.563 2.439 -16.995 1.00 92.31 70 ASN A N 1
ATOM 563 C CA . ASN A 1 70 ? 16.554 3.781 -17.590 1.00 92.31 70 ASN A CA 1
ATOM 564 C C . ASN A 1 70 ? 15.145 4.197 -18.043 1.00 92.31 70 ASN A C 1
ATOM 566 O O . ASN A 1 70 ? 14.963 4.739 -19.138 1.00 92.31 70 ASN A O 1
ATOM 570 N N . TYR A 1 71 ? 14.138 3.884 -17.224 1.00 91.38 71 TYR A N 1
ATOM 571 C CA . TYR A 1 71 ? 12.761 4.238 -17.531 1.00 91.38 71 TYR A CA 1
ATOM 572 C C . TYR A 1 71 ? 12.611 5.771 -17.589 1.00 91.38 71 TYR A C 1
ATOM 574 O O . TYR A 1 71 ? 13.179 6.469 -16.746 1.00 91.38 71 TYR A O 1
ATOM 582 N N . PRO A 1 72 ? 11.888 6.336 -18.573 1.00 88.62 72 PRO A N 1
ATOM 583 C CA . PRO A 1 72 ? 11.754 7.784 -18.686 1.00 88.62 72 PRO A CA 1
ATOM 584 C C . PRO A 1 72 ? 11.092 8.393 -17.439 1.00 88.62 72 PRO A C 1
ATOM 586 O O . PRO A 1 72 ? 10.090 7.866 -16.967 1.00 88.62 72 PRO A O 1
ATOM 589 N N . LEU A 1 73 ? 11.597 9.547 -16.981 1.00 69.12 73 LEU A N 1
ATOM 590 C CA . LEU A 1 73 ? 11.073 10.330 -15.842 1.00 69.12 73 LEU A CA 1
ATOM 591 C C . LEU A 1 73 ? 11.279 9.719 -14.438 1.00 69.12 73 LEU A C 1
ATOM 593 O O . LEU A 1 73 ? 10.479 9.992 -13.545 1.00 69.12 73 LEU A O 1
ATOM 597 N N . THR A 1 74 ? 12.356 8.958 -14.224 1.00 56.72 74 THR A N 1
ATOM 598 C CA . THR A 1 74 ? 12.882 8.659 -12.873 1.00 56.72 74 THR A CA 1
ATOM 599 C C . THR A 1 74 ? 13.931 9.655 -12.415 1.00 56.72 74 THR A C 1
ATOM 601 O O . THR A 1 74 ? 14.810 9.972 -13.253 1.00 56.72 74 THR A O 1
#